Protein AF-A0A9J6GYI3-F1 (afdb_monomer_lite)

Structure (mmCIF, N/CA/C/O backbone):
data_AF-A0A9J6GYI3-F1
#
_entry.id   AF-A0A9J6GYI3-F1
#
loop_
_atom_site.group_PDB
_atom_site.id
_atom_site.type_symbol
_atom_site.label_atom_id
_atom_site.label_alt_id
_atom_site.label_comp_id
_atom_site.label_asym_id
_atom_site.label_entity_id
_atom_site.label_seq_id
_atom_site.pdbx_PDB_ins_code
_atom_site.Cartn_x
_atom_site.Cartn_y
_atom_site.Cartn_z
_atom_site.occupancy
_atom_site.B_iso_or_equiv
_atom_site.auth_seq_id
_atom_site.auth_comp_id
_atom_site.auth_asym_id
_atom_site.auth_atom_id
_atom_site.pdbx_PDB_model_num
ATOM 1 N N . MET A 1 1 ? 7.163 15.147 -4.032 1.00 90.75 1 MET A N 1
ATOM 2 C CA . MET A 1 1 ? 5.857 14.476 -4.233 1.00 90.75 1 MET A CA 1
ATOM 3 C C . MET A 1 1 ? 5.690 13.313 -3.271 1.00 90.75 1 MET A C 1
ATOM 5 O O . MET A 1 1 ? 4.792 13.400 -2.455 1.00 90.75 1 MET A O 1
ATOM 9 N N . VAL A 1 2 ? 6.550 12.285 -3.306 1.00 93.50 2 VAL A N 1
ATOM 10 C CA . VAL A 1 2 ? 6.463 11.147 -2.362 1.00 93.50 2 VAL A CA 1
ATOM 11 C C . VAL A 1 2 ? 6.576 11.597 -0.901 1.00 93.50 2 VAL A C 1
ATOM 13 O O . VAL A 1 2 ? 5.764 11.194 -0.088 1.00 93.50 2 VAL A O 1
ATOM 16 N N . ASP A 1 3 ? 7.493 12.515 -0.597 1.00 96.75 3 ASP A N 1
ATOM 17 C CA . ASP A 1 3 ? 7.625 13.116 0.740 1.00 96.75 3 ASP A CA 1
ATOM 18 C C . ASP A 1 3 ? 6.338 13.820 1.223 1.00 96.75 3 ASP A C 1
ATOM 20 O O . ASP A 1 3 ? 5.889 13.618 2.342 1.00 96.75 3 ASP A O 1
ATOM 24 N N . ALA A 1 4 ? 5.663 14.569 0.345 1.00 97.94 4 ALA A N 1
ATOM 25 C CA . ALA A 1 4 ? 4.391 15.212 0.686 1.00 97.94 4 ALA A CA 1
ATOM 26 C C . ALA A 1 4 ? 3.249 14.197 0.896 1.00 97.94 4 ALA A C 1
ATOM 28 O O . ALA A 1 4 ? 2.362 14.433 1.716 1.00 97.94 4 ALA A O 1
ATOM 29 N N . LEU A 1 5 ? 3.262 13.074 0.165 1.00 97.25 5 LEU A N 1
ATOM 30 C CA . LEU A 1 5 ? 2.330 11.966 0.390 1.00 97.25 5 LEU A CA 1
ATOM 31 C C . LEU A 1 5 ? 2.570 11.329 1.764 1.00 97.25 5 LEU A C 1
ATOM 33 O O . LEU A 1 5 ? 1.608 11.106 2.490 1.00 97.25 5 LEU A O 1
ATOM 37 N N . ASP A 1 6 ? 3.830 11.087 2.125 1.00 98.06 6 ASP A N 1
ATOM 38 C CA . ASP A 1 6 ? 4.217 10.545 3.432 1.00 98.06 6 ASP A CA 1
ATOM 39 C C . ASP A 1 6 ? 3.749 11.453 4.580 1.00 98.06 6 ASP A C 1
ATOM 41 O O . ASP A 1 6 ? 3.024 11.006 5.467 1.00 98.06 6 ASP A O 1
ATOM 45 N N . GLN A 1 7 ? 4.019 12.760 4.483 1.00 98.69 7 GLN A N 1
ATOM 46 C CA . GLN A 1 7 ? 3.520 13.750 5.446 1.00 98.69 7 GLN A CA 1
ATOM 47 C C . GLN A 1 7 ? 1.986 13.751 5.539 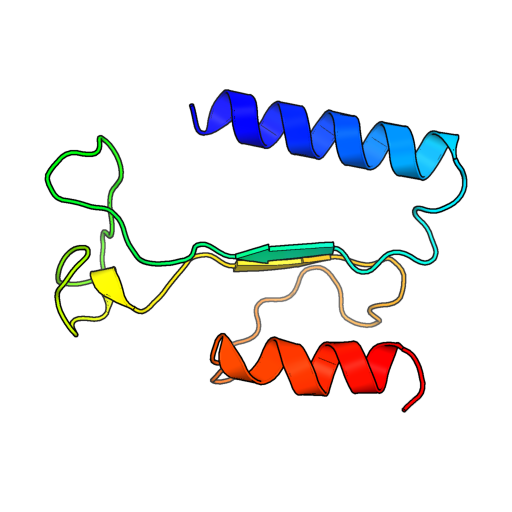1.00 98.69 7 GLN A C 1
ATOM 49 O O . GLN A 1 7 ? 1.432 13.820 6.633 1.00 98.69 7 GLN A O 1
ATOM 54 N N . SER A 1 8 ? 1.287 13.624 4.405 1.00 98.50 8 SER A N 1
ATOM 55 C CA . SER A 1 8 ? -0.182 13.576 4.380 1.00 98.50 8 SER A CA 1
ATOM 56 C C . SER A 1 8 ? -0.736 12.320 5.060 1.00 98.50 8 SER A C 1
ATOM 58 O O . SER A 1 8 ? -1.768 12.391 5.726 1.00 98.50 8 SER A O 1
ATOM 60 N N . ILE A 1 9 ? -0.057 11.176 4.921 1.00 98.19 9 ILE A N 1
ATOM 61 C CA . ILE A 1 9 ? -0.399 9.949 5.653 1.00 98.19 9 ILE A CA 1
ATOM 62 C C . ILE A 1 9 ? -0.147 10.152 7.151 1.00 98.19 9 ILE A C 1
ATOM 64 O O . ILE A 1 9 ? -1.001 9.779 7.949 1.00 98.19 9 ILE A O 1
ATOM 68 N N . GLY A 1 10 ? 0.957 10.799 7.538 1.00 98.50 10 GLY A N 1
ATOM 69 C CA . GLY A 1 10 ? 1.219 11.184 8.929 1.00 98.50 10 GLY A CA 1
ATOM 70 C C . GLY A 1 10 ? 0.075 12.006 9.530 1.00 98.50 10 GLY A C 1
ATOM 71 O O . GLY A 1 10 ? -0.504 11.610 10.540 1.00 98.50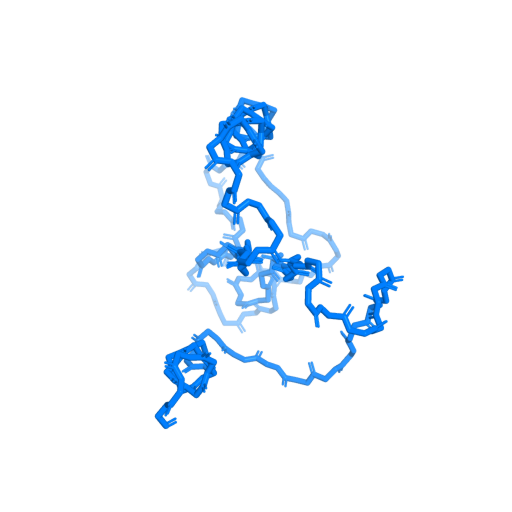 10 GLY A O 1
ATOM 72 N N . SER A 1 11 ? -0.343 13.080 8.853 1.00 98.69 11 SER A N 1
ATOM 73 C CA . SER A 1 11 ? -1.472 13.909 9.299 1.00 98.69 11 SER A CA 1
ATOM 74 C C . SER A 1 11 ? -2.805 13.152 9.347 1.00 98.69 11 SER A C 1
ATOM 76 O O . SER A 1 11 ? -3.623 13.407 10.229 1.00 98.69 11 SER A O 1
ATOM 78 N N . LEU A 1 12 ? -3.045 12.207 8.428 1.00 98.50 12 LEU A N 1
ATOM 79 C CA . LEU A 1 12 ? -4.223 11.331 8.480 1.00 98.50 12 LEU A CA 1
ATOM 80 C C . LEU A 1 12 ? -4.210 10.459 9.743 1.00 98.50 12 LEU A C 1
ATOM 82 O O . LEU A 1 12 ? -5.234 10.338 10.412 1.00 98.50 12 LEU A O 1
ATOM 86 N N . MET A 1 13 ? -3.064 9.863 10.070 1.00 98.50 13 MET A N 1
ATOM 87 C CA . MET A 1 13 ? -2.909 9.012 11.251 1.00 98.50 13 MET A CA 1
ATOM 88 C C . MET A 1 13 ? -3.122 9.809 12.544 1.00 98.50 13 MET A C 1
ATOM 90 O O . MET A 1 13 ? -3.879 9.364 13.405 1.00 98.50 13 MET A O 1
ATOM 94 N N . GLU A 1 14 ? -2.549 11.013 12.640 1.00 98.69 14 GLU A N 1
ATOM 95 C CA . GLU A 1 14 ? -2.764 11.938 13.764 1.00 98.69 14 GLU A CA 1
ATOM 96 C C . GLU A 1 14 ? -4.245 12.323 13.917 1.00 98.69 14 GLU A C 1
ATOM 98 O O . GLU A 1 14 ? -4.782 12.340 15.025 1.00 98.69 14 GLU A O 1
ATOM 103 N N . ALA A 1 15 ? -4.941 12.594 12.807 1.00 98.69 15 ALA A N 1
ATOM 104 C CA . ALA A 1 15 ? -6.364 12.926 12.830 1.00 98.69 15 ALA A CA 1
ATOM 105 C C . ALA A 1 15 ? -7.234 11.744 13.291 1.00 98.69 15 ALA A C 1
ATOM 107 O O . ALA A 1 15 ? -8.170 11.935 14.070 1.00 98.69 15 ALA A O 1
ATOM 108 N N . LEU A 1 16 ? -6.922 10.522 12.844 1.00 98.62 16 LEU A N 1
ATOM 109 C CA . LEU A 1 16 ? -7.606 9.303 13.286 1.00 98.62 16 LEU A CA 1
ATOM 110 C C . LEU A 1 16 ? -7.370 9.023 14.776 1.00 98.62 16 LEU A C 1
ATOM 112 O O . LEU A 1 16 ? -8.292 8.581 15.465 1.00 98.62 16 LEU A O 1
ATOM 116 N N . GLU A 1 17 ? -6.164 9.291 15.282 1.00 98.50 17 GLU A N 1
ATOM 117 C CA . GLU A 1 17 ? -5.841 9.179 16.708 1.00 98.50 17 GLU A CA 1
ATOM 118 C C . GLU A 1 17 ? -6.628 10.201 17.533 1.00 98.50 17 GLU A C 1
ATOM 120 O O . GLU A 1 17 ? -7.323 9.827 18.479 1.00 98.50 17 GLU A O 1
ATOM 125 N N . ALA A 1 18 ? -6.615 11.475 17.126 1.00 98.69 18 ALA A N 1
ATOM 126 C CA . ALA A 1 18 ? -7.366 12.542 17.787 1.00 98.69 18 ALA A CA 1
ATOM 127 C C . ALA A 1 18 ? -8.884 12.279 17.803 1.00 98.69 18 ALA A C 1
ATOM 129 O O . ALA A 1 18 ? -9.572 12.647 18.755 1.00 98.69 18 ALA A O 1
ATOM 130 N N . ALA A 1 19 ? -9.405 11.605 16.774 1.00 98.50 19 ALA A N 1
ATOM 131 C CA . ALA A 1 19 ? -10.800 11.182 16.688 1.00 98.50 19 ALA A CA 1
ATOM 132 C C . ALA A 1 19 ? -11.111 9.879 17.454 1.00 98.50 19 ALA A C 1
ATOM 134 O O . ALA A 1 19 ? -12.256 9.436 17.441 1.00 98.50 19 ALA A O 1
ATOM 135 N N . SER A 1 20 ? -10.126 9.253 18.115 1.00 98.38 20 SER A N 1
ATOM 136 C CA . SER A 1 20 ? -10.259 7.937 18.767 1.00 98.38 20 SER A CA 1
ATOM 137 C C . SER A 1 20 ? -10.728 6.818 17.821 1.00 98.38 20 SER A C 1
ATOM 139 O O . SER A 1 20 ? -11.346 5.848 18.252 1.00 98.38 20 SER A O 1
ATOM 141 N N . MET A 1 21 ? -10.437 6.944 16.523 1.00 98.38 21 MET A N 1
ATOM 142 C CA . MET A 1 21 ? -10.798 5.966 15.486 1.00 98.38 21 MET A CA 1
ATOM 143 C C . MET A 1 21 ? -9.641 5.024 15.139 1.00 98.38 21 MET A C 1
ATOM 145 O O . MET A 1 21 ? -9.851 3.973 14.534 1.00 98.38 21 MET A O 1
ATOM 149 N N . LEU A 1 22 ? -8.411 5.392 15.509 1.00 98.00 22 LEU A N 1
ATOM 150 C CA . LEU A 1 22 ? -7.206 4.700 15.060 1.00 98.00 22 LEU A CA 1
ATOM 151 C C . LEU A 1 22 ? -7.144 3.223 15.500 1.00 98.00 22 LEU A C 1
ATOM 153 O O . LEU A 1 22 ? -6.711 2.374 14.720 1.00 98.00 22 LEU A O 1
ATOM 157 N N . GLU A 1 23 ? -7.627 2.903 16.705 1.00 97.25 23 GLU A N 1
ATOM 158 C CA . GLU A 1 23 ? -7.625 1.536 17.262 1.00 97.25 23 GLU A CA 1
ATOM 159 C C . GLU A 1 23 ? -8.492 0.546 16.468 1.00 97.25 23 GLU A C 1
ATOM 161 O O . GLU A 1 23 ? -8.189 -0.648 16.428 1.00 97.25 23 GLU A O 1
ATOM 166 N N . ASP A 1 24 ? -9.531 1.040 15.788 1.00 96.50 24 ASP A N 1
ATOM 167 C CA . ASP A 1 24 ? -10.429 0.241 14.947 1.00 96.50 24 ASP A CA 1
ATOM 168 C C . ASP A 1 24 ? -10.301 0.582 13.455 1.00 96.50 24 ASP A C 1
ATOM 170 O O . ASP A 1 24 ? -11.256 0.533 12.684 1.00 96.50 24 ASP A O 1
ATOM 174 N N . THR A 1 25 ? -9.095 0.965 13.033 1.00 97.44 25 THR A N 1
ATOM 175 C CA . THR A 1 25 ? -8.801 1.277 11.632 1.00 97.44 25 THR A CA 1
ATOM 176 C C . THR A 1 25 ? -7.961 0.182 10.981 1.00 97.44 25 THR A C 1
ATOM 178 O O . THR A 1 25 ? -6.970 -0.295 11.542 1.00 97.44 25 THR A O 1
ATOM 181 N N . VAL A 1 26 ? -8.320 -0.175 9.745 1.00 97.12 26 VAL A N 1
ATOM 182 C CA . VAL A 1 26 ? -7.459 -0.916 8.814 1.00 97.12 26 VAL A CA 1
ATOM 183 C C . VAL A 1 26 ? -7.006 0.038 7.713 1.00 97.12 26 VAL A C 1
ATOM 185 O O . VAL A 1 26 ? -7.798 0.448 6.869 1.00 97.12 26 VAL A O 1
ATOM 188 N N . LEU A 1 27 ? -5.721 0.389 7.717 1.00 97.50 27 LEU A N 1
ATOM 189 C CA . LEU A 1 27 ? -5.097 1.192 6.672 1.00 97.50 27 LEU A CA 1
ATOM 190 C C . LEU A 1 27 ? -4.483 0.267 5.618 1.00 97.50 27 LEU A C 1
ATOM 192 O O . LEU A 1 27 ? -3.602 -0.540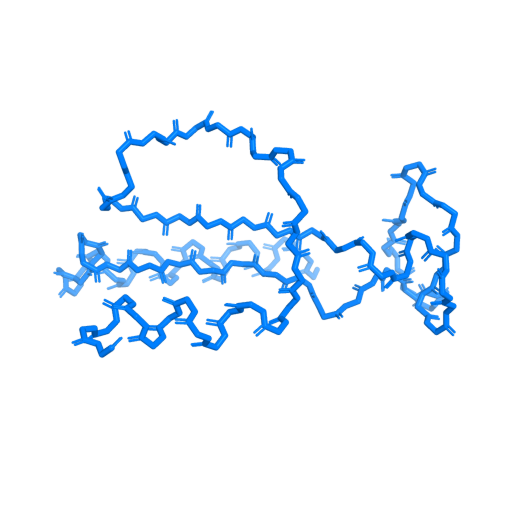 5.922 1.00 97.50 27 LEU A O 1
ATOM 196 N N . VAL A 1 28 ? -4.909 0.430 4.367 1.00 97.69 28 VAL A N 1
ATOM 197 C CA . VAL A 1 28 ? -4.297 -0.216 3.202 1.00 97.69 28 VAL A CA 1
ATOM 198 C C . VAL A 1 28 ? -3.583 0.845 2.379 1.00 97.69 28 VAL A C 1
ATOM 200 O O . VAL A 1 28 ? -4.204 1.794 1.905 1.00 97.69 28 VAL A O 1
ATOM 203 N N . PHE A 1 29 ? -2.284 0.662 2.173 1.00 97.88 29 PHE A N 1
ATOM 204 C CA . PHE A 1 29 ? -1.516 1.429 1.201 1.00 97.88 29 PHE A CA 1
ATOM 205 C C . PHE A 1 29 ? -1.198 0.531 0.007 1.00 97.88 29 PHE A C 1
ATOM 207 O O . PHE A 1 29 ? -0.721 -0.589 0.186 1.00 97.88 29 PHE A O 1
ATOM 214 N N . SER A 1 30 ? -1.445 1.010 -1.211 1.00 97.00 30 SER A N 1
ATOM 215 C CA . SER A 1 30 ? -1.133 0.295 -2.451 1.00 97.00 30 SER A CA 1
ATOM 216 C C . SER A 1 30 ? -0.901 1.290 -3.582 1.00 97.00 30 SER A C 1
ATOM 218 O O . SER A 1 30 ? -1.645 2.260 -3.710 1.00 97.00 30 SER A O 1
ATOM 220 N N . SER A 1 31 ? 0.088 1.028 -4.437 1.00 96.12 31 SER A N 1
ATOM 221 C CA . SER A 1 31 ? 0.181 1.689 -5.748 1.00 96.12 31 SER A CA 1
ATOM 222 C C . SER A 1 31 ? -0.794 1.043 -6.742 1.00 96.12 31 SER A C 1
ATOM 224 O O . SER A 1 31 ? -1.119 -0.138 -6.604 1.00 96.12 31 SER A O 1
ATOM 226 N N . ASP A 1 32 ? -1.249 1.796 -7.745 1.00 96.31 32 ASP A N 1
ATOM 227 C CA . ASP A 1 32 ? -2.143 1.317 -8.815 1.00 96.31 32 ASP A CA 1
ATOM 228 C C . ASP A 1 32 ? -1.392 0.489 -9.873 1.00 96.31 32 ASP A C 1
ATOM 230 O O . ASP A 1 32 ? -1.909 -0.471 -10.437 1.00 96.31 32 ASP A O 1
ATOM 234 N N . ASN A 1 33 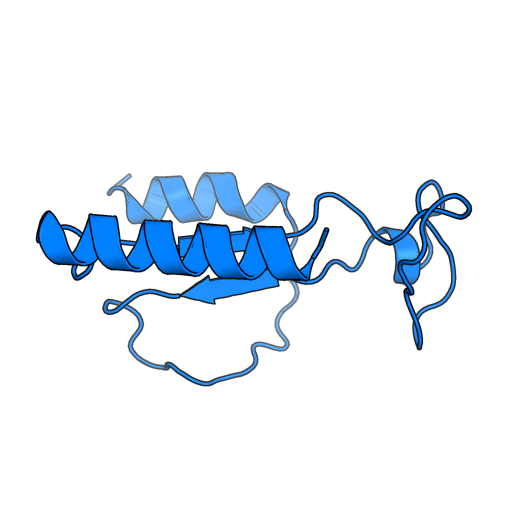? -0.145 0.872 -10.128 1.00 96.44 33 ASN A N 1
ATOM 235 C CA . ASN A 1 33 ? 0.798 0.252 -11.046 1.00 96.44 33 ASN A CA 1
ATOM 236 C C . ASN A 1 33 ? 2.230 0.657 -10.671 1.00 96.44 33 ASN A C 1
ATOM 238 O O . ASN A 1 33 ? 2.462 1.519 -9.820 1.00 96.44 33 ASN A O 1
ATOM 242 N N . GLY A 1 34 ? 3.202 0.082 -11.370 1.00 95.75 34 GLY A N 1
ATOM 243 C CA . GLY A 1 34 ? 4.601 0.487 -11.295 1.00 95.75 34 GLY A CA 1
ATOM 244 C C . GLY A 1 34 ? 4.902 1.871 -11.872 1.00 95.75 34 GLY A C 1
ATOM 245 O O . GLY A 1 34 ? 4.043 2.522 -12.475 1.00 95.75 34 GLY A O 1
ATOM 246 N N . ALA A 1 35 ? 6.154 2.310 -11.727 1.00 94.56 35 ALA A N 1
ATOM 247 C CA . ALA A 1 35 ? 6.623 3.601 -12.220 1.00 94.56 35 ALA A CA 1
ATOM 248 C C . ALA A 1 35 ? 6.521 3.714 -13.751 1.00 94.56 35 ALA A C 1
ATOM 250 O O . ALA A 1 35 ? 6.677 2.735 -14.489 1.00 94.56 35 ALA A O 1
ATOM 251 N N . THR A 1 36 ? 6.276 4.933 -14.232 1.00 91.94 36 THR A N 1
ATOM 252 C CA . THR A 1 36 ? 6.206 5.269 -15.662 1.00 91.94 36 THR A CA 1
ATOM 253 C C . THR A 1 36 ? 7.527 5.852 -16.164 1.00 91.94 36 THR A C 1
ATOM 255 O O . THR A 1 36 ? 8.270 6.456 -15.390 1.00 91.94 36 THR A O 1
ATOM 258 N N . LEU A 1 37 ? 7.781 5.736 -17.474 1.00 82.06 37 LEU A N 1
ATOM 259 C CA . LEU A 1 37 ? 8.920 6.353 -18.174 1.00 82.06 37 LEU A CA 1
ATOM 260 C C . LEU A 1 37 ? 9.037 7.865 -17.932 1.00 82.06 37 LEU A C 1
ATOM 262 O O . LEU A 1 37 ? 10.133 8.410 -17.965 1.00 82.06 37 LEU A O 1
ATOM 266 N N . PHE A 1 38 ? 7.908 8.538 -17.707 1.00 83.50 38 PHE A N 1
ATOM 267 C CA . PHE A 1 38 ? 7.844 9.993 -17.541 1.00 83.50 38 PHE A CA 1
ATOM 268 C C . PHE A 1 38 ? 7.915 10.444 -16.077 1.00 83.50 38 PHE A C 1
ATOM 270 O O . PHE A 1 38 ? 7.724 11.622 -15.787 1.00 83.50 38 PHE A O 1
ATOM 277 N N . SER A 1 39 ? 8.141 9.517 -15.144 1.00 78.69 39 SER A N 1
ATOM 278 C CA . SER A 1 39 ? 8.248 9.816 -13.716 1.00 78.69 39 SER A CA 1
ATOM 279 C C . SER A 1 39 ? 9.686 9.673 -13.238 1.00 78.69 39 SER A C 1
ATOM 281 O O . SER A 1 39 ? 10.440 8.864 -13.766 1.00 78.69 39 SER A O 1
ATOM 283 N N . LEU A 1 40 ? 10.037 10.400 -12.176 1.00 82.25 40 LEU A N 1
ATOM 284 C CA . LEU A 1 40 ? 11.287 10.199 -11.431 1.00 82.25 40 LEU A CA 1
ATOM 285 C C . LEU A 1 40 ? 11.232 8.964 -10.502 1.00 82.25 40 LEU A C 1
ATOM 287 O O . LEU A 1 40 ? 12.086 8.808 -9.634 1.00 82.25 40 LEU A O 1
ATOM 291 N N . GLY A 1 41 ? 10.205 8.116 -10.636 1.00 84.00 41 GLY A N 1
ATOM 292 C CA . GLY A 1 41 ? 10.086 6.857 -9.904 1.00 84.00 41 GLY A CA 1
ATOM 293 C C . GLY A 1 41 ? 10.957 5.758 -10.514 1.00 84.00 41 GLY A C 1
ATOM 294 O O . GLY A 1 41 ? 11.388 5.850 -11.661 1.00 84.00 41 GLY A O 1
ATOM 295 N N . GLY A 1 42 ? 11.197 4.689 -9.756 1.00 91.25 42 GLY A N 1
ATOM 296 C CA . GLY A 1 42 ? 12.006 3.559 -10.203 1.00 91.25 42 GLY A CA 1
ATOM 297 C C . GLY A 1 42 ? 11.397 2.226 -9.792 1.00 91.25 42 GLY A C 1
ATOM 298 O O . GLY A 1 42 ? 10.843 2.105 -8.706 1.00 91.25 42 GLY A O 1
ATOM 299 N N . ASN A 1 43 ? 11.542 1.226 -10.664 1.00 95.69 43 ASN A N 1
ATOM 300 C CA . ASN A 1 43 ? 11.081 -0.144 -10.417 1.00 95.69 43 ASN A CA 1
ATOM 301 C C . ASN A 1 43 ? 12.230 -1.114 -10.114 1.00 95.69 43 ASN A C 1
ATOM 303 O O . ASN A 1 43 ? 11.995 -2.312 -10.011 1.00 95.69 43 ASN A O 1
ATOM 307 N N . TRP A 1 44 ? 13.475 -0.633 -10.005 1.00 94.81 44 TRP A N 1
ATOM 308 C CA . TRP A 1 44 ? 14.631 -1.490 -9.728 1.00 94.81 44 TRP A CA 1
ATOM 309 C C . TRP A 1 44 ? 14.404 -2.316 -8.445 1.00 94.81 44 TRP A C 1
ATOM 311 O O . TRP A 1 44 ? 13.983 -1.743 -7.440 1.00 94.81 44 TRP A O 1
ATOM 321 N N . PRO A 1 45 ? 14.680 -3.635 -8.439 1.00 96.69 45 PRO A N 1
ATOM 322 C CA . PRO A 1 45 ? 15.375 -4.428 -9.465 1.00 96.69 45 PRO A CA 1
ATOM 323 C C . PRO A 1 45 ? 14.470 -5.079 -10.523 1.00 96.69 45 PRO A C 1
ATOM 325 O O . PRO A 1 45 ? 14.919 -5.921 -11.298 1.00 96.69 45 PRO A O 1
ATOM 328 N N . LEU A 1 46 ? 13.187 -4.734 -10.552 1.00 97.50 46 LEU A N 1
ATOM 329 C CA . LEU A 1 46 ? 12.192 -5.373 -11.399 1.00 97.50 46 LEU A CA 1
ATOM 330 C C . LEU A 1 46 ? 12.246 -4.850 -12.839 1.00 97.50 46 LEU A C 1
ATOM 332 O O . LEU A 1 46 ? 12.483 -3.672 -13.110 1.00 97.50 46 LEU A O 1
ATOM 336 N N . ARG A 1 47 ? 11.999 -5.756 -13.788 1.00 97.12 47 ARG A N 1
ATOM 337 C CA . ARG A 1 47 ? 11.981 -5.448 -15.221 1.00 97.12 47 ARG A CA 1
ATOM 338 C C . ARG A 1 47 ? 10.707 -4.689 -15.592 1.00 97.12 47 ARG A C 1
ATOM 340 O O . ARG A 1 47 ? 9.624 -5.104 -15.207 1.00 97.12 47 ARG A O 1
ATOM 347 N N . GLY A 1 48 ? 10.830 -3.678 -16.448 1.00 95.31 48 GLY A N 1
ATOM 348 C CA . GLY A 1 48 ? 9.696 -3.015 -17.097 1.00 95.31 48 GLY A CA 1
ATOM 349 C C . GLY A 1 48 ? 9.094 -1.845 -16.318 1.00 95.31 48 GLY A C 1
ATOM 350 O O . GLY A 1 48 ? 9.492 -1.517 -15.202 1.00 95.31 48 GLY A O 1
ATOM 351 N N . LEU A 1 49 ? 8.161 -1.168 -16.981 1.00 95.25 49 LEU A N 1
ATOM 352 C CA . LEU A 1 49 ? 7.547 0.092 -16.557 1.00 95.25 49 LEU A CA 1
ATOM 353 C C . LEU A 1 49 ? 6.041 0.047 -16.846 1.00 95.25 49 LEU A C 1
ATOM 355 O O . LEU A 1 49 ? 5.584 -0.834 -17.587 1.00 95.25 49 LEU A O 1
ATOM 359 N N . LYS A 1 50 ? 5.284 0.996 -16.280 1.00 96.38 50 LYS A N 1
ATOM 360 C CA . LYS A 1 50 ? 3.834 1.157 -16.481 1.00 96.38 50 LYS A CA 1
ATOM 361 C C . LYS A 1 50 ? 3.437 0.924 -17.944 1.00 96.38 50 LYS A C 1
ATOM 363 O O . LYS A 1 50 ? 4.039 1.490 -18.853 1.00 96.38 50 LYS A O 1
ATOM 368 N N . GLY A 1 51 ? 2.412 0.097 -18.148 1.00 94.94 51 GLY A N 1
ATOM 369 C CA . GLY A 1 51 ? 1.907 -0.288 -19.472 1.00 94.94 51 GLY A CA 1
ATOM 370 C C . GLY A 1 51 ? 2.497 -1.587 -20.030 1.00 94.94 51 GLY A C 1
ATOM 371 O O . GLY A 1 51 ? 2.014 -2.077 -21.045 1.00 94.94 51 GLY A O 1
ATOM 372 N N . SER A 1 52 ? 3.500 -2.175 -19.373 1.00 96.38 52 SER A N 1
ATOM 373 C CA . SER A 1 52 ? 3.974 -3.530 -19.684 1.00 96.38 52 SER A CA 1
ATOM 374 C C . SER A 1 52 ? 3.393 -4.579 -18.727 1.00 96.38 52 SER A C 1
ATOM 376 O O . SER A 1 52 ? 2.802 -4.232 -17.711 1.00 96.38 52 SER A O 1
ATOM 378 N N . LEU A 1 53 ? 3.574 -5.864 -19.046 1.00 97.50 53 LEU A N 1
ATOM 379 C CA . LEU A 1 53 ? 3.211 -6.996 -18.174 1.00 97.50 53 LEU A CA 1
ATOM 380 C C . LEU A 1 53 ? 4.410 -7.550 -17.388 1.00 97.50 53 LEU A C 1
ATOM 382 O O . LEU A 1 53 ? 4.335 -8.627 -16.806 1.00 97.50 53 LEU A O 1
ATOM 386 N N . TRP A 1 54 ? 5.545 -6.850 -17.410 1.00 98.19 54 TRP A N 1
ATOM 387 C CA . TRP A 1 54 ? 6.705 -7.240 -16.617 1.00 98.19 54 TRP A CA 1
ATOM 388 C C . TRP A 1 54 ? 6.522 -6.821 -15.157 1.00 98.19 54 TRP A C 1
ATOM 390 O O . TRP A 1 54 ? 5.828 -5.846 -14.879 1.00 98.19 54 TRP A O 1
ATOM 400 N N . GLU A 1 55 ? 7.202 -7.514 -14.242 1.00 98.38 55 GLU A N 1
ATOM 401 C CA . GLU A 1 55 ? 7.113 -7.300 -12.789 1.00 98.38 55 GLU A CA 1
ATOM 402 C C . GLU A 1 55 ? 7.147 -5.829 -12.374 1.00 98.38 55 GLU A C 1
ATOM 404 O O . GLU A 1 55 ? 6.324 -5.398 -11.581 1.00 98.38 55 GLU A O 1
ATOM 409 N N . GLY A 1 56 ? 8.037 -5.021 -12.947 1.00 97.38 56 GLY A N 1
ATOM 410 C CA . GLY A 1 56 ? 8.155 -3.608 -12.600 1.00 97.38 56 GLY A CA 1
ATOM 411 C C . GLY A 1 56 ? 6.895 -2.796 -12.885 1.00 97.38 56 GLY A C 1
ATOM 412 O O . GLY A 1 56 ? 6.742 -1.730 -12.318 1.00 97.38 56 GLY A O 1
ATOM 413 N N . ALA A 1 57 ? 5.985 -3.272 -13.731 1.00 96.62 57 ALA A N 1
ATOM 414 C CA . ALA A 1 57 ? 4.729 -2.604 -14.049 1.00 96.62 57 ALA A CA 1
ATOM 415 C C . ALA A 1 57 ? 3.545 -3.070 -13.190 1.00 96.62 57 ALA A C 1
ATOM 417 O O . ALA A 1 57 ? 2.658 -2.261 -12.918 1.00 96.62 57 ALA A O 1
ATOM 418 N N . ILE A 1 58 ? 3.523 -4.348 -12.796 1.00 97.62 58 ILE A N 1
ATOM 419 C CA . ILE A 1 58 ? 2.364 -4.996 -12.154 1.00 97.62 58 ILE A CA 1
ATOM 420 C C . ILE A 1 58 ? 2.602 -5.373 -10.686 1.00 97.62 58 ILE A C 1
ATOM 422 O O . ILE A 1 58 ? 1.646 -5.532 -9.933 1.00 97.62 58 ILE A O 1
ATOM 426 N N . ARG A 1 59 ? 3.861 -5.481 -10.251 1.00 97.50 59 ARG A N 1
ATOM 427 C CA . ARG A 1 59 ? 4.226 -5.717 -8.855 1.00 97.50 59 ARG A CA 1
ATOM 428 C C . ARG A 1 59 ? 4.417 -4.376 -8.157 1.00 97.50 59 ARG A C 1
ATOM 430 O O . ARG A 1 59 ? 5.441 -3.712 -8.309 1.00 97.50 59 ARG A O 1
ATOM 437 N N . ALA A 1 60 ? 3.397 -3.980 -7.407 1.00 95.06 60 ALA A N 1
ATOM 438 C CA . ALA A 1 60 ? 3.317 -2.693 -6.730 1.00 95.06 60 ALA A CA 1
ATOM 439 C C . ALA A 1 60 ? 3.824 -2.746 -5.280 1.00 95.06 60 ALA A C 1
ATOM 441 O O . ALA A 1 60 ? 3.803 -3.790 -4.626 1.00 95.06 60 ALA A O 1
ATOM 442 N N . ALA A 1 61 ? 4.242 -1.586 -4.763 1.00 95.88 61 ALA A N 1
ATOM 443 C CA . ALA A 1 61 ? 4.422 -1.397 -3.330 1.00 95.88 61 ALA A CA 1
ATOM 444 C C . ALA A 1 61 ? 3.053 -1.385 -2.640 1.00 95.88 61 ALA A C 1
ATOM 446 O O . ALA A 1 61 ? 2.128 -0.711 -3.101 1.00 95.88 61 ALA A O 1
ATOM 447 N N . GLY A 1 62 ? 2.946 -2.095 -1.521 1.00 97.06 62 GLY A N 1
ATOM 448 C CA . GLY A 1 62 ? 1.757 -2.077 -0.687 1.00 97.06 62 GLY A CA 1
ATOM 449 C C . GLY A 1 62 ? 2.017 -2.652 0.698 1.00 97.06 62 GLY A C 1
ATOM 450 O O . GLY A 1 62 ? 2.945 -3.439 0.893 1.00 97.06 62 GLY A O 1
ATOM 451 N N . PHE A 1 63 ? 1.208 -2.232 1.664 1.00 97.81 63 PHE A N 1
ATOM 452 C CA . PHE A 1 63 ? 1.213 -2.755 3.025 1.00 97.81 63 PHE A CA 1
ATOM 453 C C . PHE A 1 63 ? -0.170 -2.609 3.662 1.00 97.81 63 PHE A C 1
ATOM 455 O O . PHE A 1 63 ? -1.003 -1.817 3.218 1.00 97.81 63 PHE A O 1
ATOM 462 N N . VAL A 1 64 ? -0.385 -3.364 4.738 1.00 97.69 64 VAL A N 1
ATOM 463 C CA . VAL A 1 64 ? -1.547 -3.221 5.616 1.00 97.69 64 VAL A CA 1
ATOM 464 C C . VAL A 1 64 ? -1.051 -2.857 7.003 1.00 97.69 64 VAL A C 1
ATOM 466 O O . VAL A 1 64 ? -0.114 -3.474 7.515 1.00 97.69 64 VAL A O 1
ATOM 469 N N . TRP A 1 65 ? -1.688 -1.867 7.612 1.00 97.62 65 TRP A N 1
ATOM 470 C CA . TRP A 1 65 ? -1.448 -1.466 8.986 1.00 97.62 65 TRP A CA 1
ATOM 471 C C . TRP A 1 65 ? -2.769 -1.459 9.752 1.00 97.62 65 TRP A C 1
ATOM 473 O O . TRP A 1 65 ? -3.780 -0.967 9.259 1.00 97.62 65 TRP A O 1
ATOM 483 N N . SER A 1 66 ? -2.770 -2.030 10.952 1.00 97.06 66 SER A N 1
ATOM 484 C CA . SER A 1 66 ? -3.893 -1.934 11.883 1.00 97.06 66 SER A CA 1
ATOM 485 C C . SER A 1 66 ? -3.457 -2.372 13.281 1.00 97.06 66 SER A C 1
ATOM 487 O O . SER A 1 66 ? -2.689 -3.341 13.395 1.00 97.06 66 SER A O 1
ATOM 489 N N . PRO A 1 67 ? -3.995 -1.759 14.350 1.00 96.19 67 PRO A N 1
ATOM 490 C CA . PRO A 1 67 ? -3.868 -2.278 15.702 1.00 96.19 67 PRO A CA 1
ATOM 491 C C . PRO A 1 67 ? -4.543 -3.6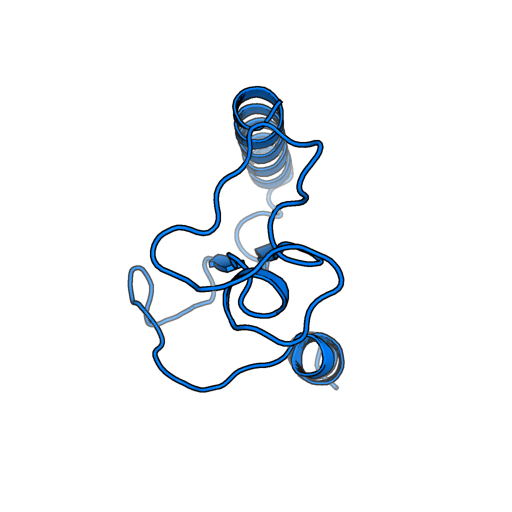46 15.898 1.00 96.19 67 PRO A C 1
ATOM 493 O O . PRO A 1 67 ? -4.229 -4.387 16.825 1.00 96.19 67 PRO A O 1
ATOM 496 N N . ARG A 1 68 ? -5.416 -4.064 14.985 1.00 94.50 68 ARG A N 1
ATOM 497 C CA . ARG A 1 68 ? -6.121 -5.347 15.091 1.00 94.50 68 ARG A CA 1
ATOM 498 C C . ARG A 1 68 ? -5.357 -6.530 14.493 1.00 94.50 68 ARG A C 1
ATOM 500 O O . ARG A 1 68 ? -5.779 -7.670 14.650 1.00 94.50 68 ARG A O 1
ATOM 507 N N . LEU A 1 69 ? -4.224 -6.286 13.828 1.00 94.88 69 LEU A N 1
ATOM 508 C CA . LEU A 1 69 ? -3.363 -7.359 13.330 1.00 94.88 69 LEU A CA 1
ATOM 509 C C . LEU A 1 69 ? -2.543 -7.965 14.476 1.00 9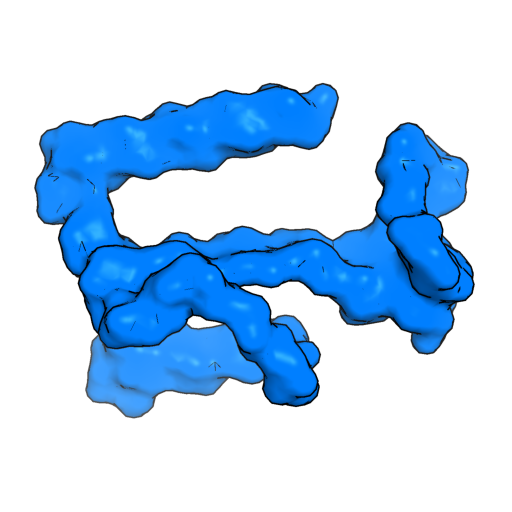4.88 69 LEU A C 1
ATOM 511 O O . LEU A 1 69 ? -1.817 -7.250 15.169 1.00 94.88 69 LEU A O 1
ATOM 515 N N . GLU A 1 70 ? -2.612 -9.288 14.629 1.00 90.12 70 GLU A N 1
ATOM 516 C CA . GLU A 1 70 ? -1.869 -10.031 15.658 1.00 90.12 70 GLU A CA 1
ATOM 517 C C . GLU A 1 70 ? -0.358 -10.064 15.370 1.00 90.12 70 GLU A C 1
ATOM 519 O O . GLU A 1 70 ? 0.464 -9.787 16.238 1.00 90.12 70 GLU A O 1
ATOM 524 N N . ASN A 1 71 ? 0.021 -10.343 14.119 1.00 90.88 71 ASN A N 1
ATOM 525 C CA . ASN A 1 71 ? 1.416 -10.510 13.700 1.00 90.88 71 ASN A CA 1
ATOM 526 C C . ASN A 1 71 ? 1.924 -9.270 12.950 1.00 90.88 71 ASN A C 1
ATOM 528 O O . ASN A 1 71 ? 2.044 -9.283 11.722 1.00 90.88 71 ASN A O 1
ATOM 532 N N . ARG A 1 72 ? 2.192 -8.183 13.681 1.00 94.50 72 ARG A N 1
ATOM 533 C CA . ARG A 1 72 ? 2.686 -6.910 13.116 1.00 94.50 72 ARG A CA 1
ATOM 534 C C . ARG A 1 72 ? 4.194 -6.944 12.856 1.00 94.50 72 ARG A C 1
ATOM 536 O O . ARG A 1 72 ? 4.915 -7.753 13.428 1.00 94.50 72 ARG A O 1
ATOM 543 N N . GLY A 1 73 ? 4.679 -6.053 11.987 1.00 94.25 73 GLY A N 1
ATOM 544 C CA . GLY A 1 73 ? 6.113 -5.942 11.681 1.00 94.25 73 GLY A CA 1
ATOM 545 C C . GLY A 1 73 ? 6.679 -7.117 10.874 1.00 94.25 73 GLY A C 1
ATOM 546 O O . GLY A 1 73 ? 7.876 -7.386 10.934 1.00 94.25 73 GLY A O 1
ATOM 547 N N . ARG A 1 74 ? 5.827 -7.830 10.125 1.00 95.88 74 ARG A N 1
ATOM 548 C CA . ARG A 1 74 ? 6.225 -8.958 9.269 1.00 95.88 74 ARG A CA 1
ATOM 549 C C . ARG A 1 74 ? 6.146 -8.617 7.786 1.00 95.88 74 ARG A C 1
ATOM 551 O O . ARG A 1 74 ? 5.343 -7.787 7.368 1.00 95.88 74 ARG A O 1
ATOM 558 N N . VAL A 1 75 ? 6.893 -9.372 6.987 1.00 97.06 75 VAL A N 1
ATOM 559 C CA . VAL A 1 75 ? 6.740 -9.425 5.529 1.00 97.06 75 VAL A CA 1
ATOM 560 C C . VAL A 1 75 ? 5.931 -10.669 5.165 1.00 97.06 75 VAL A C 1
ATOM 562 O O . VAL A 1 75 ? 6.291 -11.782 5.550 1.00 97.06 75 VAL A O 1
ATOM 565 N N . SER A 1 76 ? 4.837 -10.493 4.422 1.00 95.88 76 SER A N 1
ATOM 566 C CA . SER A 1 76 ? 4.125 -11.614 3.802 1.00 95.88 76 SER A CA 1
ATOM 567 C C . SER A 1 76 ? 4.722 -11.906 2.429 1.00 95.88 76 SER A C 1
ATOM 569 O O . SER A 1 76 ? 4.855 -10.996 1.618 1.00 95.88 76 SER A O 1
ATOM 571 N N . GLN A 1 77 ? 5.065 -13.167 2.164 1.00 96.69 77 GLN A N 1
ATOM 572 C CA . GLN A 1 77 ? 5.506 -13.632 0.839 1.00 96.69 77 GLN A CA 1
ATOM 573 C C . GLN A 1 77 ? 4.390 -14.360 0.072 1.00 96.69 77 GLN A C 1
ATOM 575 O O . GLN A 1 77 ? 4.644 -14.975 -0.960 1.00 96.69 77 GLN A O 1
ATOM 580 N N . GLN A 1 78 ? 3.159 -14.339 0.593 1.00 97.19 78 GLN A N 1
ATOM 581 C CA . GLN A 1 78 ? 2.009 -14.931 -0.086 1.00 97.19 78 GLN A CA 1
ATOM 582 C C . GLN A 1 78 ? 1.653 -14.120 -1.334 1.00 97.19 78 GLN A C 1
ATOM 584 O O . GLN A 1 78 ? 1.787 -12.896 -1.342 1.00 97.19 78 GLN A O 1
ATOM 589 N N . LEU A 1 79 ? 1.184 -14.812 -2.373 1.00 97.88 79 LEU A N 1
ATOM 590 C CA . LEU A 1 79 ? 0.640 -14.156 -3.554 1.00 97.88 79 LEU A CA 1
ATOM 591 C C . LEU A 1 79 ? -0.653 -13.427 -3.180 1.00 97.88 79 LEU A C 1
ATOM 593 O O . LEU A 1 79 ? -1.497 -13.979 -2.478 1.00 97.88 79 LEU A O 1
ATOM 597 N N . MET A 1 80 ? -0.783 -12.202 -3.668 1.00 97.69 80 MET A N 1
ATOM 598 C CA . MET A 1 80 ? -1.941 -11.346 -3.475 1.00 97.69 80 MET A CA 1
ATOM 599 C C . MET A 1 80 ? -2.097 -10.462 -4.714 1.00 97.69 80 MET A C 1
ATOM 601 O O . MET A 1 80 ? -1.105 -10.086 -5.345 1.00 97.69 80 MET A O 1
ATOM 605 N N . HIS A 1 81 ? -3.340 -10.156 -5.069 1.00 98.19 81 HIS A N 1
ATOM 606 C CA . HIS A 1 81 ? -3.699 -9.292 -6.181 1.00 98.19 81 HIS A CA 1
ATOM 607 C C . HIS A 1 81 ? -4.684 -8.204 -5.732 1.00 98.19 81 HIS A C 1
ATOM 609 O O . HIS A 1 81 ? -5.440 -8.383 -4.782 1.00 98.19 81 HIS A O 1
ATOM 615 N N . ILE A 1 82 ? -4.732 -7.070 -6.440 1.00 98.06 82 ILE A N 1
ATOM 616 C CA . ILE A 1 82 ? -5.605 -5.933 -6.085 1.00 98.06 82 ILE A CA 1
ATOM 617 C C . ILE A 1 82 ? -7.098 -6.310 -6.024 1.00 98.06 82 ILE A C 1
ATOM 619 O O . ILE A 1 82 ? -7.862 -5.698 -5.282 1.00 98.06 82 ILE A O 1
ATOM 623 N N . SER A 1 83 ? -7.515 -7.344 -6.765 1.00 98.19 83 SER A N 1
ATOM 624 C CA . SER A 1 83 ? -8.882 -7.884 -6.721 1.00 98.19 83 SER A CA 1
ATOM 625 C C . SER A 1 83 ? -9.243 -8.522 -5.385 1.00 98.19 83 SER A C 1
ATOM 627 O O . SER A 1 83 ? -10.426 -8.623 -5.073 1.00 98.19 83 SER A O 1
ATOM 629 N N . ASP A 1 84 ? -8.252 -8.939 -4.599 1.00 98.25 84 ASP A N 1
ATOM 630 C CA . ASP A 1 84 ? -8.471 -9.611 -3.320 1.00 98.25 84 ASP A CA 1
ATOM 631 C C . ASP A 1 84 ? -8.915 -8.617 -2.243 1.00 98.25 84 ASP A C 1
ATOM 633 O O . ASP A 1 84 ? -9.512 -9.017 -1.243 1.00 98.25 84 ASP A O 1
ATOM 637 N N . TRP A 1 85 ? -8.694 -7.311 -2.451 1.00 97.50 85 TRP A N 1
ATOM 638 C CA . TRP A 1 85 ? -9.125 -6.286 -1.503 1.00 97.50 85 TRP A CA 1
ATOM 639 C C . TRP A 1 85 ? -10.630 -6.266 -1.298 1.00 97.50 85 TRP A C 1
ATOM 641 O O . TRP A 1 85 ? -11.066 -6.175 -0.157 1.00 97.50 85 TRP A O 1
ATOM 651 N N . LEU A 1 86 ? -11.425 -6.380 -2.366 1.00 97.75 86 LEU A N 1
ATOM 652 C CA . LEU A 1 86 ? -12.881 -6.325 -2.250 1.00 97.75 86 LEU A CA 1
ATOM 653 C C . LEU A 1 86 ? -13.429 -7.415 -1.314 1.00 97.75 86 LEU A C 1
ATOM 655 O O . LEU A 1 86 ? -14.055 -7.050 -0.321 1.00 97.75 86 LEU A O 1
ATOM 659 N N . PRO A 1 87 ? -13.182 -8.720 -1.545 1.00 98.06 87 PRO A N 1
ATOM 660 C CA . PRO A 1 87 ? -13.679 -9.751 -0.639 1.00 98.06 87 PRO A CA 1
ATOM 661 C C . PRO A 1 87 ? -13.021 -9.684 0.748 1.00 98.06 87 PRO A C 1
ATOM 663 O O . PRO A 1 87 ? -13.681 -9.975 1.740 1.00 98.06 87 PRO A O 1
ATOM 666 N N . THR A 1 88 ? -11.758 -9.251 0.852 1.00 97.19 88 THR A N 1
ATOM 667 C CA . THR A 1 88 ? -11.064 -9.130 2.149 1.00 97.19 88 THR A CA 1
ATOM 668 C C . THR A 1 88 ? -11.673 -8.036 3.028 1.00 97.19 88 THR A C 1
ATOM 670 O O . THR A 1 88 ? -11.922 -8.255 4.214 1.00 97.19 88 THR A O 1
ATOM 673 N N . LEU A 1 89 ? -11.920 -6.852 2.463 1.00 96.44 89 LEU A N 1
ATOM 674 C CA . LEU A 1 89 ? -12.516 -5.727 3.183 1.00 96.44 89 LEU A CA 1
ATOM 675 C C . LEU A 1 89 ? -13.999 -5.969 3.467 1.00 96.44 89 LEU A C 1
ATOM 677 O O . LEU A 1 89 ? -14.458 -5.608 4.545 1.00 96.44 89 LEU A O 1
ATOM 681 N N . TYR A 1 90 ? -14.718 -6.624 2.550 1.00 97.31 90 TYR A N 1
ATOM 682 C CA . TYR A 1 90 ? -16.102 -7.044 2.779 1.00 97.31 90 TYR A CA 1
ATOM 683 C C . TYR A 1 90 ? -16.194 -7.997 3.979 1.00 97.31 90 TYR A C 1
ATOM 685 O O . TYR A 1 90 ? -16.923 -7.721 4.928 1.00 97.31 90 TYR A O 1
ATOM 693 N N . SER A 1 91 ? -15.329 -9.016 4.016 1.00 96.44 91 SER A N 1
ATOM 694 C CA . SER A 1 91 ? -15.242 -9.932 5.158 1.00 96.44 91 SER A CA 1
ATOM 695 C C . SER A 1 91 ? -14.829 -9.249 6.460 1.00 96.44 91 SER A C 1
ATOM 697 O O . SER A 1 91 ? -15.384 -9.529 7.521 1.00 96.44 91 SER A O 1
ATOM 699 N N . SER A 1 92 ? -13.910 -8.284 6.390 1.00 92.88 92 SER A N 1
ATOM 700 C CA . SER A 1 92 ? -13.487 -7.509 7.565 1.00 92.88 92 SER A CA 1
ATOM 701 C C . SER A 1 92 ? -14.599 -6.611 8.121 1.00 92.88 92 SER A C 1
ATOM 703 O O . SER A 1 92 ? -14.602 -6.320 9.315 1.00 92.88 92 SER A O 1
ATOM 705 N N . ALA A 1 93 ? -15.543 -6.188 7.275 1.00 94.50 93 ALA A N 1
ATOM 706 C CA . ALA A 1 93 ? -16.716 -5.413 7.671 1.00 94.50 93 ALA A CA 1
ATOM 707 C C . ALA A 1 93 ? -17.840 -6.272 8.290 1.00 94.50 93 ALA A C 1
ATOM 709 O O . ALA A 1 93 ? -18.825 -5.709 8.765 1.00 94.50 93 ALA A O 1
ATOM 710 N N . GLY A 1 94 ? -17.676 -7.601 8.340 1.00 90.94 94 GLY A N 1
ATOM 711 C CA . GLY A 1 94 ? -18.591 -8.527 9.016 1.00 90.94 94 GLY A CA 1
ATOM 712 C C . GLY A 1 94 ? -19.514 -9.337 8.102 1.00 90.94 94 GLY A C 1
ATOM 713 O O . GLY A 1 94 ? -20.485 -9.895 8.610 1.00 90.94 94 GLY A O 1
ATOM 714 N N . GLU A 1 95 ? -19.225 -9.412 6.800 1.00 61.47 95 GLU A N 1
ATOM 715 C CA . GLU A 1 95 ? -20.046 -10.112 5.795 1.00 61.47 95 GLU A CA 1
ATOM 716 C C . GLU A 1 95 ? -19.366 -11.329 5.142 1.00 61.47 95 GLU A C 1
ATOM 718 O O . GLU A 1 95 ? -18.134 -11.308 4.919 1.00 61.47 95 GLU A O 1
#

pLDDT: mean 95.47, std 5.17, range [61.47, 98.69]

Foldseek 3Di:
DVVVVVVVVVVVCVVCVVVVNQQVDKDKDKDPWAAAPPDPGDQPPWDDHDPDPTCRTQVIDMDIDHNPDPDPPDDDPDDDHPVVCVVVVVVVVPD

Radius of gyration: 15.7 Å; chains: 1; bounding box: 35×30×38 Å

Secondary structure (DSSP, 8-state):
-HHHHHHHHHHHHHHHHHTT-GGG--EEEE-SS---TTSS---TTS---TTSSSHHHH---EEEE-TT-SS-S----S---GGGHHHHHHHHTT-

Organism: Haemaphysalis longicornis (NCBI:txid44386)

Sequence (95 aa):
MVDALDQSIGSLMEALEAASMLEDTVLVFSSDNGATLFSLGGNWPLRGLKGSLWEGAIRAAGFVWSPRLENRGRVSQQLMHISDWLPTLYSSAGE

InterPro domains:
  IPR000917 Sulfatase, N-terminal [PF00884] (3-94)
  IPR017850 Alkaline-phosphatase-like, core domain superfamily [G3DSA:3.40.720.10] (1-94)
  IPR017850 Alkaline-phosphatase-like, core domain superfamily [SSF53649] (1-94)
  IPR047115 Arylsulfatase B [PTHR10342] (1-94)